Protein AF-A0A354Q8P8-F1 (afdb_monomer_lite)

Radius of gyration: 31.76 Å; chains: 1; bounding box: 61×31×100 Å

pLDDT: mean 89.94, std 8.18, range [53.19, 97.94]

Foldseek 3Di:
DVVVVVVVVVVVVVVVVVVVVVVPDDDPVRVVVVCCVVVNDPVVVVVVVVVVVVVVLVVLLVCLLVFLEWEDDPAWKIWGWHDDPVPDPAIFTQHIGTDPSRVVSVVSCVVSVRYYHYDNVVRVCCNVPHDHPDGDDPVCRVVVVVVSVVSVVVVVD

Secondary structure (DSSP, 8-s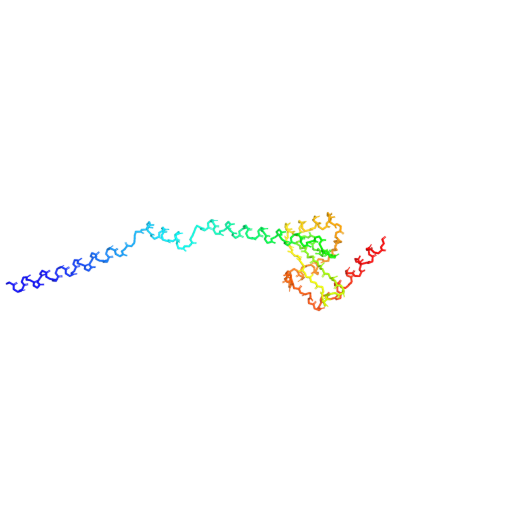tate):
-HHHHHHHHHHHHHHHHHHHHHHTPPPHHHHHHHHHHHH--HHHHHHHHHHHHHHHHHHHHHHGGG-SEEEEETTTEEEEEE--TTT-SS-EEEEEEEHHHHHHHHHHHHHTT--EEE-HHHHHHHHHH--TTPBPPGGGHHHHHHHHHHHHHHHT-

Structure (mmCIF, N/CA/C/O backbone):
data_AF-A0A354Q8P8-F1
#
_entry.id   AF-A0A354Q8P8-F1
#
loop_
_atom_site.group_PDB
_atom_site.id
_atom_site.type_symbol
_atom_site.label_atom_id
_atom_site.label_alt_id
_atom_site.label_comp_id
_atom_site.label_asym_id
_atom_site.label_entity_id
_atom_site.label_seq_id
_atom_site.pdbx_PDB_ins_code
_atom_site.Cartn_x
_atom_site.Cartn_y
_atom_site.Cartn_z
_atom_site.occupancy
_atom_site.B_iso_or_equiv
_atom_site.auth_seq_id
_atom_site.auth_comp_id
_atom_site.auth_asym_id
_atom_site.auth_atom_id
_atom_site.pdbx_PDB_model_num
ATOM 1 N N . ILE A 1 1 ? 36.550 -12.167 -77.845 1.00 78.50 1 ILE A N 1
ATOM 2 C CA . ILE A 1 1 ? 35.290 -11.452 -77.510 1.00 78.50 1 ILE A CA 1
ATOM 3 C C . ILE A 1 1 ? 34.562 -12.149 -76.358 1.00 78.50 1 ILE A C 1
ATOM 5 O O . ILE A 1 1 ? 34.484 -11.552 -75.297 1.00 78.50 1 ILE A O 1
ATOM 9 N N . VAL A 1 2 ? 34.147 -13.418 -76.487 1.00 86.31 2 VAL A N 1
ATOM 10 C CA . VAL A 1 2 ? 33.431 -14.155 -75.414 1.00 86.31 2 VAL A CA 1
ATOM 11 C C . VAL A 1 2 ? 34.209 -14.230 -74.089 1.00 86.31 2 VAL A C 1
ATOM 13 O O . VAL A 1 2 ? 33.661 -13.886 -73.051 1.00 86.31 2 VAL A O 1
ATOM 16 N N . LEU A 1 3 ? 35.503 -14.573 -74.111 1.00 85.25 3 LEU A N 1
ATOM 17 C CA . LEU A 1 3 ? 36.348 -14.597 -72.900 1.00 85.25 3 LEU A CA 1
ATOM 18 C C . LEU A 1 3 ? 36.472 -13.227 -72.206 1.00 85.25 3 LEU A C 1
ATOM 20 O O . LEU A 1 3 ? 36.509 -13.162 -70.982 1.00 85.25 3 LEU A O 1
ATOM 24 N N . ALA A 1 4 ? 36.495 -12.136 -72.977 1.00 84.81 4 ALA A N 1
ATOM 25 C CA . ALA A 1 4 ? 36.544 -10.782 -72.426 1.00 84.81 4 ALA A CA 1
ATOM 26 C C . ALA A 1 4 ? 35.208 -10.394 -71.769 1.00 84.81 4 ALA A C 1
ATOM 28 O O . ALA A 1 4 ? 35.205 -9.793 -70.702 1.00 84.81 4 ALA A O 1
ATOM 29 N N . LEU A 1 5 ? 34.078 -10.799 -72.361 1.00 85.25 5 LEU A N 1
ATOM 30 C CA . LEU A 1 5 ? 32.746 -10.587 -71.784 1.00 85.25 5 LEU A CA 1
ATOM 31 C C . LEU A 1 5 ? 32.548 -11.382 -70.486 1.00 85.25 5 LEU A C 1
ATOM 33 O O . LEU A 1 5 ? 31.991 -10.853 -69.531 1.00 85.25 5 LEU A O 1
ATOM 37 N N . VAL A 1 6 ? 33.054 -12.619 -70.422 1.00 87.75 6 VAL A N 1
ATOM 38 C CA . VAL A 1 6 ? 33.016 -13.440 -69.200 1.00 87.75 6 VAL A CA 1
ATOM 39 C C . VAL A 1 6 ? 33.853 -12.810 -68.084 1.00 87.75 6 VAL A C 1
ATOM 41 O O . VAL A 1 6 ? 33.395 -12.741 -66.947 1.00 87.75 6 VAL A O 1
ATOM 44 N N . ALA A 1 7 ? 35.046 -12.296 -68.397 1.00 88.06 7 ALA A N 1
ATOM 45 C CA . ALA A 1 7 ? 35.884 -11.611 -67.413 1.00 88.06 7 ALA A CA 1
ATOM 46 C C . ALA A 1 7 ? 35.211 -10.343 -66.854 1.00 88.06 7 ALA A C 1
ATOM 48 O O . ALA A 1 7 ? 35.239 -10.117 -65.645 1.00 88.06 7 ALA A O 1
ATOM 49 N N . ILE A 1 8 ? 34.559 -9.553 -67.715 1.00 88.81 8 ILE A N 1
ATOM 50 C CA . ILE A 1 8 ? 33.806 -8.359 -67.304 1.00 88.81 8 ILE A CA 1
ATOM 51 C C . ILE A 1 8 ? 32.615 -8.744 -66.417 1.00 88.81 8 ILE A C 1
ATOM 53 O O . ILE A 1 8 ? 32.431 -8.141 -65.366 1.00 88.81 8 ILE A O 1
ATOM 57 N N . ALA A 1 9 ? 31.853 -9.779 -66.786 1.00 88.25 9 ALA A N 1
ATOM 58 C CA . ALA A 1 9 ? 30.697 -10.231 -66.009 1.00 88.25 9 ALA A CA 1
ATOM 59 C C . ALA A 1 9 ? 31.077 -10.719 -64.599 1.00 88.25 9 ALA A C 1
ATOM 61 O O . ALA A 1 9 ? 30.364 -10.448 -63.635 1.00 88.25 9 ALA A O 1
ATOM 62 N N . ILE A 1 10 ? 32.219 -11.404 -64.458 1.00 90.69 10 ILE A N 1
ATOM 63 C CA . ILE A 1 10 ? 32.734 -11.824 -63.146 1.00 90.69 10 ILE A CA 1
ATOM 64 C C . ILE A 1 10 ? 33.089 -10.600 -62.296 1.00 90.69 10 ILE A C 1
ATOM 66 O O . ILE A 1 10 ? 32.734 -10.545 -61.119 1.00 90.69 10 ILE A O 1
ATOM 70 N N . PHE A 1 11 ? 33.765 -9.612 -62.883 1.00 92.25 11 PHE A N 1
ATOM 71 C CA . PHE A 1 11 ? 34.158 -8.401 -62.167 1.00 92.25 11 PHE A CA 1
ATOM 72 C C . PHE A 1 11 ? 32.939 -7.587 -61.709 1.00 92.25 11 PHE A C 1
ATOM 74 O O . PHE A 1 11 ? 32.894 -7.130 -60.567 1.00 92.25 11 PHE A O 1
ATOM 81 N N . ASP A 1 12 ? 31.928 -7.476 -62.571 1.00 91.12 12 ASP A N 1
ATOM 82 C CA . ASP A 1 12 ? 30.682 -6.767 -62.279 1.00 91.12 12 ASP A CA 1
ATOM 83 C C . ASP A 1 12 ? 29.899 -7.440 -61.140 1.00 91.12 12 ASP A C 1
ATOM 85 O O . ASP A 1 12 ? 29.460 -6.771 -60.205 1.00 91.12 12 ASP A O 1
ATOM 89 N N . TYR A 1 13 ? 29.826 -8.778 -61.137 1.00 90.38 13 TYR A N 1
ATOM 90 C CA . TYR A 1 13 ? 29.195 -9.540 -60.055 1.00 90.38 13 TYR A CA 1
ATOM 91 C C . TYR A 1 13 ? 29.887 -9.324 -58.701 1.00 90.38 13 TYR A C 1
ATOM 93 O O . TYR A 1 13 ? 29.220 -9.094 -57.689 1.00 90.38 13 TYR A O 1
ATOM 101 N N . PHE A 1 14 ? 31.224 -9.359 -58.665 1.00 90.88 14 PHE A N 1
ATOM 102 C CA . PHE A 1 14 ? 31.975 -9.092 -57.434 1.00 90.88 14 PHE A CA 1
ATOM 103 C C . PHE A 1 14 ? 31.765 -7.662 -56.933 1.00 90.88 14 PHE A C 1
ATOM 105 O O . PHE A 1 14 ? 31.573 -7.455 -55.732 1.00 90.88 14 PHE A O 1
ATOM 112 N N . TYR A 1 15 ? 31.757 -6.687 -57.844 1.00 91.94 15 TYR A N 1
ATOM 113 C CA . TYR A 1 15 ? 31.509 -5.292 -57.501 1.00 91.94 15 TYR A CA 1
ATOM 114 C C . TYR A 1 15 ? 30.098 -5.091 -56.935 1.00 91.94 15 TYR A C 1
ATOM 116 O O . TYR A 1 15 ? 29.949 -4.503 -55.864 1.00 91.94 15 TYR A O 1
ATOM 124 N N . GLN A 1 16 ? 29.071 -5.646 -57.588 1.00 88.06 16 GLN A N 1
ATOM 125 C CA . GLN A 1 16 ? 27.690 -5.598 -57.100 1.00 88.06 16 GLN A CA 1
ATOM 126 C C . GLN A 1 16 ? 27.540 -6.247 -55.727 1.00 88.06 16 GLN A C 1
ATOM 128 O O . GLN A 1 16 ? 26.901 -5.671 -54.848 1.00 88.06 16 GLN A O 1
ATOM 133 N N . ARG A 1 17 ? 28.144 -7.424 -55.517 1.00 87.44 17 ARG A N 1
ATOM 134 C CA . ARG A 1 17 ? 28.069 -8.141 -54.238 1.00 87.44 17 ARG A CA 1
ATOM 135 C C . ARG A 1 17 ? 28.678 -7.317 -53.104 1.00 87.44 17 ARG A C 1
ATOM 137 O O . ARG A 1 17 ? 28.052 -7.199 -52.053 1.00 87.44 17 ARG A O 1
ATOM 144 N N . TRP A 1 18 ? 29.853 -6.726 -53.328 1.00 89.50 18 TRP A N 1
ATOM 145 C CA . TRP A 1 18 ? 30.526 -5.879 -52.342 1.00 89.50 18 TRP A CA 1
ATOM 146 C C . TRP A 1 18 ? 29.748 -4.589 -52.070 1.00 89.50 18 TRP A C 1
ATOM 148 O O . TRP A 1 18 ? 29.510 -4.240 -50.917 1.00 89.50 18 TRP A O 1
ATOM 158 N N . HIS A 1 19 ? 29.294 -3.909 -53.122 1.00 86.75 19 HIS A N 1
ATOM 159 C CA . HIS A 1 19 ? 28.532 -2.670 -52.995 1.00 86.75 19 HIS A CA 1
ATOM 160 C C . HIS A 1 19 ? 27.204 -2.888 -52.258 1.00 86.75 19 HIS A C 1
ATOM 162 O O . HIS A 1 19 ? 26.819 -2.079 -51.417 1.00 86.75 19 HIS A O 1
ATOM 168 N N . HIS A 1 20 ? 26.520 -4.002 -52.525 1.00 84.00 20 HIS A N 1
ATOM 169 C CA . HIS A 1 20 ? 25.281 -4.351 -51.839 1.00 84.00 20 HIS A CA 1
ATOM 170 C C . HIS A 1 20 ? 25.507 -4.622 -50.346 1.00 84.00 20 HIS A C 1
ATOM 172 O O . HIS A 1 20 ? 24.737 -4.146 -49.518 1.00 84.00 20 HIS A O 1
ATOM 178 N N . GLU A 1 21 ? 26.591 -5.314 -49.979 1.00 82.94 21 GLU A N 1
ATOM 179 C CA . GLU A 1 21 ? 26.941 -5.512 -48.566 1.00 82.94 21 GLU A CA 1
ATOM 180 C C . GLU A 1 21 ? 27.256 -4.194 -47.857 1.00 82.94 21 GLU A C 1
ATOM 182 O O . GLU A 1 21 ? 26.830 -4.014 -46.722 1.00 82.94 21 GLU A O 1
ATOM 187 N N . GLN A 1 22 ? 27.929 -3.253 -48.527 1.00 80.06 22 GLN A N 1
ATOM 188 C CA . GLN A 1 22 ? 28.192 -1.921 -47.972 1.00 80.06 22 GLN A CA 1
ATOM 189 C C . GLN A 1 22 ? 26.906 -1.105 -47.777 1.00 80.06 22 GLN A C 1
ATOM 191 O O . GLN A 1 22 ? 26.767 -0.421 -46.770 1.00 80.06 22 GLN A O 1
ATOM 196 N N . GLN A 1 23 ? 25.943 -1.202 -48.700 1.00 76.50 23 GLN A N 1
ATOM 197 C CA . GLN A 1 23 ? 24.651 -0.511 -48.585 1.00 76.50 23 GLN A CA 1
ATOM 198 C C . GLN A 1 23 ? 23.761 -1.053 -47.461 1.00 76.50 23 GLN A C 1
ATOM 200 O O . GLN A 1 23 ? 22.900 -0.331 -46.969 1.00 76.50 23 GLN A O 1
ATOM 205 N N . LEU A 1 24 ? 23.951 -2.313 -47.065 1.00 77.25 24 LEU A N 1
ATOM 206 C CA . LEU A 1 24 ? 23.219 -2.941 -45.964 1.00 77.25 24 LEU A CA 1
ATOM 207 C C . LEU A 1 24 ? 23.840 -2.647 -44.589 1.00 77.25 24 LEU A C 1
ATOM 209 O O . LEU A 1 24 ? 23.266 -3.019 -43.565 1.00 77.25 24 LEU A O 1
ATOM 213 N N . MET A 1 25 ? 25.008 -1.998 -44.537 1.00 81.00 25 MET A N 1
ATOM 214 C CA . MET A 1 25 ? 25.620 -1.601 -43.275 1.00 81.00 25 MET A CA 1
ATOM 215 C C . MET A 1 25 ? 24.954 -0.341 -42.741 1.00 81.00 25 MET A C 1
ATOM 217 O O . MET A 1 25 ? 25.015 0.721 -43.352 1.00 81.00 25 MET A O 1
ATOM 221 N N . MET A 1 26 ? 24.382 -0.446 -41.547 1.00 79.62 26 MET A N 1
ATOM 222 C CA . MET A 1 26 ? 23.922 0.725 -40.815 1.00 79.62 26 MET A CA 1
ATOM 223 C C . MET A 1 26 ? 25.099 1.482 -40.206 1.00 79.62 26 MET A C 1
ATOM 225 O O . MET A 1 26 ? 26.051 0.903 -39.669 1.00 79.62 26 MET A O 1
ATOM 229 N N . THR A 1 27 ? 25.002 2.803 -40.214 1.00 80.00 27 THR A N 1
ATOM 230 C CA . THR A 1 27 ? 25.908 3.657 -39.453 1.00 80.00 27 THR A CA 1
ATOM 231 C C . THR A 1 27 ? 25.623 3.538 -37.953 1.00 80.00 27 THR A C 1
ATOM 233 O O . THR A 1 27 ? 24.504 3.273 -37.514 1.00 80.00 27 THR A O 1
ATOM 236 N N . LYS A 1 28 ? 26.632 3.803 -37.110 1.00 75.44 28 LYS A N 1
ATOM 237 C CA . LYS A 1 28 ? 26.443 3.845 -35.642 1.00 75.44 28 LYS A CA 1
ATOM 238 C C . LYS A 1 28 ? 25.354 4.838 -35.213 1.00 75.44 28 LYS A C 1
ATOM 240 O O . LYS A 1 28 ? 24.767 4.676 -34.146 1.00 75.44 28 LYS A O 1
ATOM 245 N N . GLN A 1 29 ? 25.125 5.871 -36.023 1.00 74.56 29 GLN A N 1
ATOM 246 C CA . GLN A 1 29 ? 24.095 6.871 -35.787 1.00 74.56 29 GLN A CA 1
ATOM 247 C C . GLN A 1 29 ? 22.699 6.323 -36.117 1.00 74.56 29 GLN A C 1
ATOM 249 O O . GLN A 1 29 ? 21.807 6.456 -35.285 1.00 74.56 29 GLN A O 1
ATOM 254 N N . GLU A 1 30 ? 22.532 5.629 -37.246 1.00 76.12 30 GLU A N 1
ATOM 255 C CA . GLU A 1 30 ? 21.265 4.982 -37.626 1.00 76.12 30 GLU A CA 1
ATOM 256 C C . GLU A 1 30 ? 20.843 3.915 -36.619 1.00 76.12 30 GLU A C 1
ATOM 258 O O . GLU A 1 30 ? 19.708 3.947 -36.165 1.00 76.12 30 GLU A O 1
ATOM 263 N N . VAL A 1 31 ? 21.764 3.063 -36.150 1.00 76.75 31 VAL A N 1
ATOM 264 C CA . VAL A 1 31 ? 21.456 2.075 -35.096 1.00 76.75 31 VAL A CA 1
ATOM 265 C C . VAL A 1 31 ? 20.960 2.767 -33.824 1.00 76.75 31 VAL A C 1
ATOM 267 O O . VAL A 1 31 ? 19.999 2.329 -33.189 1.00 76.75 31 VAL A O 1
ATOM 270 N N . LYS A 1 32 ? 21.591 3.884 -33.440 1.00 74.38 32 LYS A N 1
ATOM 271 C CA . LYS A 1 32 ? 21.209 4.641 -32.243 1.00 74.38 32 LYS A CA 1
ATOM 272 C C . LYS A 1 32 ? 19.843 5.307 -32.404 1.00 74.38 32 LYS A C 1
ATOM 274 O O . LYS A 1 32 ? 19.093 5.385 -31.431 1.00 74.38 32 LYS A O 1
ATOM 279 N N . ASP A 1 33 ? 19.523 5.791 -33.597 1.00 74.06 33 ASP A N 1
ATOM 280 C CA . ASP A 1 33 ? 18.255 6.456 -33.878 1.00 74.06 33 ASP A CA 1
ATOM 281 C C . ASP A 1 33 ? 17.110 5.452 -34.118 1.00 74.06 33 ASP A C 1
ATOM 283 O O . ASP A 1 33 ? 16.005 5.701 -33.637 1.00 74.06 33 ASP A O 1
ATOM 287 N N . GLU A 1 34 ? 17.370 4.273 -34.697 1.00 70.94 34 GLU A N 1
ATOM 288 C CA . GLU A 1 34 ? 16.436 3.134 -34.720 1.00 70.94 34 GLU A CA 1
ATOM 289 C C . GLU A 1 34 ? 16.125 2.625 -33.310 1.00 70.94 34 GLU A C 1
ATOM 291 O O . GLU A 1 34 ? 14.963 2.374 -32.991 1.00 70.94 34 GLU A O 1
ATOM 296 N N . THR A 1 35 ? 17.129 2.531 -32.429 1.00 66.56 35 THR A N 1
ATOM 297 C CA . THR A 1 35 ? 16.911 2.126 -31.027 1.00 66.56 35 THR A CA 1
ATOM 298 C C . THR A 1 35 ? 15.969 3.106 -30.320 1.00 66.56 35 THR A C 1
ATOM 300 O O . THR A 1 35 ? 15.026 2.695 -29.646 1.00 66.56 35 THR A O 1
ATOM 303 N N . LYS A 1 36 ? 16.157 4.418 -30.530 1.00 66.56 36 LYS A N 1
ATOM 304 C CA . LYS A 1 36 ? 15.259 5.450 -29.983 1.00 66.56 36 LYS A CA 1
ATOM 305 C C . LYS A 1 36 ? 13.853 5.400 -30.587 1.00 66.56 36 LYS A C 1
ATOM 307 O O . LYS A 1 36 ? 12.893 5.653 -29.865 1.00 66.56 36 LYS A O 1
ATOM 312 N N . GLN A 1 37 ? 13.725 5.117 -31.885 1.00 67.19 37 GLN A N 1
ATOM 313 C CA . GLN A 1 37 ? 12.428 5.036 -32.569 1.00 67.19 37 GLN A CA 1
ATOM 314 C C . GLN A 1 37 ? 11.643 3.774 -32.188 1.00 67.19 37 GLN A C 1
ATOM 316 O O . GLN A 1 37 ? 10.423 3.838 -32.063 1.00 67.19 37 GLN A O 1
ATOM 321 N N . THR A 1 38 ? 12.333 2.655 -31.956 1.00 66.12 38 THR A N 1
ATOM 322 C CA . THR A 1 38 ? 11.719 1.349 -31.664 1.00 66.12 38 THR A CA 1
ATOM 323 C C . THR A 1 38 ? 11.373 1.187 -30.179 1.00 66.12 38 THR A C 1
ATOM 325 O O . THR A 1 38 ? 10.314 0.658 -29.847 1.00 66.12 38 THR A O 1
ATOM 328 N N . GLU A 1 39 ? 12.232 1.658 -29.264 1.00 67.19 39 GLU A N 1
ATOM 329 C CA . GLU A 1 39 ? 12.030 1.505 -27.811 1.00 67.19 39 GLU A CA 1
ATOM 330 C C . GLU A 1 39 ? 11.417 2.744 -27.130 1.00 67.19 39 GLU A C 1
ATOM 332 O O . GLU A 1 39 ? 10.891 2.643 -26.012 1.00 67.19 39 GLU A O 1
ATOM 337 N N . GLY A 1 40 ? 11.444 3.898 -27.807 1.00 70.31 40 GLY A N 1
ATOM 338 C CA . GLY A 1 40 ? 11.111 5.204 -27.238 1.00 70.31 40 GLY A CA 1
ATOM 339 C C . GLY A 1 40 ? 12.195 5.723 -26.285 1.00 70.31 40 GLY A C 1
ATOM 340 O O . GLY A 1 40 ? 13.127 5.010 -25.919 1.00 70.31 40 GLY A O 1
ATOM 341 N N . ASP A 1 41 ? 12.087 6.982 -25.851 1.00 81.19 41 ASP A N 1
ATOM 342 C CA . ASP A 1 41 ? 13.013 7.546 -24.859 1.00 81.19 41 ASP A CA 1
ATOM 343 C C . ASP A 1 41 ? 12.849 6.822 -23.499 1.00 81.19 41 ASP A C 1
ATOM 345 O O . ASP A 1 41 ? 11.766 6.880 -22.895 1.00 81.19 41 ASP A O 1
ATOM 349 N N . PRO A 1 42 ? 13.900 6.161 -22.967 1.00 82.06 42 PRO A N 1
ATOM 350 C CA . PRO A 1 42 ? 13.851 5.516 -21.658 1.00 82.06 42 PRO A CA 1
ATOM 351 C C . PRO A 1 42 ? 13.435 6.469 -20.532 1.00 82.06 42 PRO A C 1
ATOM 353 O O . PRO A 1 42 ? 12.754 6.046 -19.594 1.00 82.06 42 PRO A O 1
ATOM 356 N N . GLN A 1 43 ? 13.794 7.755 -20.630 1.00 85.38 43 GLN A N 1
ATOM 357 C CA . GLN A 1 43 ? 13.402 8.777 -19.660 1.00 85.38 43 GLN A CA 1
ATOM 358 C C . GLN A 1 43 ? 11.895 9.034 -19.713 1.00 85.38 43 GLN A C 1
ATOM 360 O O . GLN A 1 43 ? 11.241 9.091 -18.670 1.00 85.38 43 GLN A O 1
ATOM 365 N N . LEU A 1 44 ? 11.318 9.100 -20.916 1.00 85.50 44 LEU A N 1
ATOM 366 C CA . LEU A 1 44 ? 9.877 9.245 -21.107 1.00 85.50 44 LEU A CA 1
ATOM 367 C C . LEU A 1 44 ? 9.122 8.024 -20.566 1.00 85.50 44 LEU A C 1
ATOM 369 O O . LEU A 1 44 ? 8.142 8.171 -19.837 1.00 85.50 44 LEU A O 1
ATOM 373 N N . LYS A 1 45 ? 9.611 6.809 -20.835 1.00 87.06 45 LYS A N 1
ATOM 374 C CA . LYS A 1 45 ? 9.018 5.565 -20.313 1.00 87.06 45 LYS A CA 1
ATOM 375 C C . LYS A 1 45 ? 9.083 5.491 -18.786 1.00 87.06 45 LYS A C 1
ATOM 377 O O . LYS A 1 45 ? 8.104 5.102 -18.144 1.00 87.06 45 LYS A O 1
ATOM 382 N N . ALA A 1 46 ? 10.211 5.883 -18.193 1.00 89.69 46 ALA A N 1
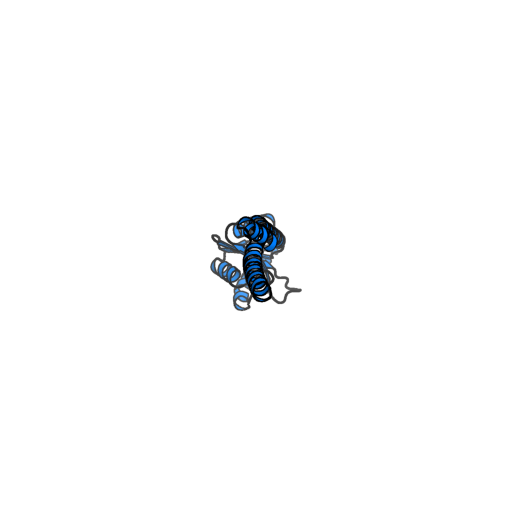ATOM 383 C CA . ALA A 1 46 ? 10.360 5.982 -16.744 1.00 89.69 46 ALA A CA 1
ATOM 384 C C . ALA A 1 46 ? 9.391 7.017 -16.155 1.00 89.69 46 ALA A C 1
ATOM 386 O O . ALA A 1 46 ? 8.711 6.726 -15.169 1.00 89.69 46 ALA A O 1
ATOM 387 N N . ARG A 1 47 ? 9.253 8.180 -16.805 1.00 90.69 47 ARG A N 1
ATOM 388 C CA . ARG A 1 47 ? 8.328 9.239 -16.392 1.00 90.69 47 ARG A CA 1
ATOM 389 C C . ARG A 1 47 ? 6.870 8.791 -16.449 1.00 90.69 47 ARG A C 1
ATOM 391 O O . ARG A 1 47 ? 6.132 9.030 -15.499 1.00 90.69 47 ARG A O 1
ATOM 398 N N . ILE A 1 48 ? 6.460 8.102 -17.512 1.00 91.56 48 ILE A N 1
ATOM 399 C CA . ILE A 1 48 ? 5.102 7.551 -17.638 1.00 91.56 48 ILE A CA 1
ATOM 400 C C . ILE A 1 48 ? 4.821 6.564 -16.502 1.00 91.56 48 ILE A C 1
ATOM 402 O O . ILE A 1 48 ? 3.798 6.680 -15.831 1.00 91.56 48 ILE A O 1
ATOM 406 N N . ARG A 1 49 ? 5.745 5.634 -16.230 1.00 91.38 49 ARG A N 1
ATOM 407 C CA . ARG A 1 49 ? 5.606 4.676 -15.119 1.00 91.38 49 ARG A CA 1
ATOM 408 C C . ARG A 1 49 ? 5.521 5.372 -13.764 1.00 91.38 49 ARG A C 1
ATOM 410 O O . ARG A 1 49 ? 4.749 4.944 -12.910 1.00 91.38 49 ARG A O 1
ATOM 417 N N . GLN A 1 50 ? 6.302 6.430 -13.559 1.00 92.38 50 GLN A N 1
ATOM 418 C CA . GLN A 1 50 ? 6.240 7.229 -12.341 1.00 92.38 50 GLN A CA 1
ATOM 419 C C . GLN A 1 50 ? 4.854 7.867 -12.176 1.00 92.38 50 GLN A C 1
ATOM 421 O O . GLN A 1 50 ? 4.230 7.680 -11.137 1.00 92.38 50 GLN A O 1
ATOM 426 N N . ILE A 1 51 ? 4.338 8.531 -13.215 1.00 93.69 51 ILE A N 1
ATOM 427 C CA . ILE A 1 51 ? 3.007 9.157 -13.193 1.00 93.69 51 ILE A CA 1
ATOM 428 C C . ILE A 1 51 ? 1.915 8.109 -12.941 1.00 93.69 51 ILE A C 1
ATOM 430 O O . ILE A 1 51 ? 1.019 8.329 -12.131 1.00 93.69 51 ILE A O 1
ATOM 434 N N . GLN A 1 52 ? 1.995 6.942 -13.586 1.00 92.19 52 GLN A N 1
ATOM 435 C CA . GLN A 1 52 ? 1.049 5.845 -13.360 1.00 92.19 52 GLN A CA 1
ATOM 436 C C . GLN A 1 52 ? 1.049 5.378 -11.898 1.00 92.19 52 GLN A C 1
ATOM 438 O O . GLN A 1 52 ? -0.020 5.215 -11.309 1.00 92.19 52 GLN A O 1
ATOM 443 N N . ARG A 1 53 ? 2.232 5.214 -11.290 1.00 89.94 53 ARG A N 1
ATOM 444 C CA . ARG A 1 53 ? 2.365 4.868 -9.865 1.00 89.94 53 ARG A CA 1
ATOM 445 C C . ARG A 1 53 ? 1.803 5.963 -8.961 1.00 89.94 53 ARG A C 1
ATOM 447 O O . ARG A 1 53 ? 1.080 5.654 -8.021 1.00 89.94 53 ARG A O 1
ATOM 454 N N . GLU A 1 54 ? 2.095 7.227 -9.252 1.00 91.25 54 GLU A N 1
ATOM 455 C CA . GLU A 1 54 ? 1.570 8.371 -8.497 1.00 91.25 54 GLU A CA 1
ATOM 456 C C .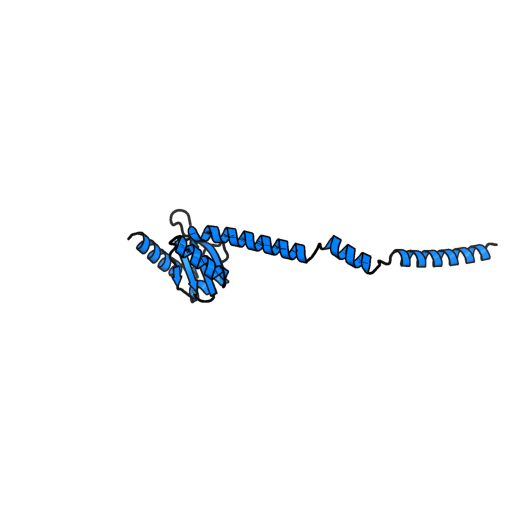 GLU A 1 54 ? 0.039 8.426 -8.547 1.00 91.25 54 GLU A C 1
ATOM 458 O O . GLU A 1 54 ? -0.597 8.582 -7.506 1.00 91.25 54 GLU A O 1
ATOM 463 N N . MET A 1 55 ? -0.563 8.215 -9.722 1.00 92.88 55 MET A N 1
ATOM 464 C CA . MET A 1 55 ? -2.019 8.147 -9.867 1.00 92.88 55 MET A CA 1
ATOM 465 C C . MET A 1 55 ? -2.626 6.956 -9.122 1.00 92.88 55 MET A C 1
ATOM 467 O O . MET A 1 55 ? -3.652 7.112 -8.463 1.00 92.88 55 MET A O 1
ATOM 471 N N . SER A 1 56 ? -1.999 5.779 -9.197 1.00 89.94 56 SER A N 1
ATOM 472 C CA . SER A 1 56 ? -2.444 4.594 -8.454 1.00 89.94 56 SER A CA 1
ATOM 473 C C . SER A 1 56 ? -2.424 4.846 -6.947 1.00 89.94 56 SER A C 1
ATOM 475 O O . SER A 1 56 ? -3.410 4.594 -6.259 1.00 89.94 56 SER A O 1
ATOM 477 N N . ASN A 1 57 ? -1.331 5.421 -6.441 1.00 91.00 57 ASN A N 1
ATOM 478 C CA . ASN A 1 57 ? -1.201 5.775 -5.032 1.00 91.00 57 ASN A CA 1
ATOM 479 C C . ASN A 1 57 ? -2.227 6.836 -4.624 1.00 91.00 57 ASN A C 1
ATOM 481 O O . ASN A 1 57 ? -2.793 6.747 -3.541 1.00 91.00 57 ASN A O 1
ATOM 485 N N . ALA A 1 58 ? -2.491 7.830 -5.476 1.00 91.12 58 ALA A N 1
ATOM 486 C CA . ALA A 1 58 ? -3.499 8.850 -5.203 1.00 91.12 58 ALA A CA 1
ATOM 487 C C . ALA A 1 58 ? -4.903 8.244 -5.065 1.00 91.12 58 ALA A C 1
ATOM 489 O O . ALA A 1 58 ? -5.606 8.585 -4.119 1.00 91.12 58 ALA A O 1
ATOM 490 N N . ARG A 1 59 ? -5.283 7.313 -5.952 1.00 92.00 59 ARG A N 1
ATOM 491 C CA . ARG A 1 59 ? -6.559 6.581 -5.865 1.00 92.00 59 ARG A CA 1
ATOM 492 C C . ARG A 1 59 ? -6.639 5.746 -4.591 1.00 92.00 59 ARG A C 1
ATOM 494 O O . ARG A 1 59 ? -7.595 5.875 -3.845 1.00 92.00 59 ARG A O 1
ATOM 501 N N . MET A 1 60 ? -5.596 4.977 -4.284 1.00 93.81 60 MET A N 1
ATOM 502 C CA . MET A 1 60 ? -5.533 4.190 -3.048 1.00 93.81 60 MET A CA 1
ATOM 503 C C . MET A 1 60 ? -5.684 5.072 -1.794 1.00 93.81 60 MET A C 1
ATOM 505 O O . MET A 1 60 ? -6.391 4.724 -0.855 1.00 93.81 60 MET A O 1
ATOM 509 N N . MET A 1 61 ? -5.050 6.247 -1.773 1.00 93.75 61 MET A N 1
ATOM 510 C CA . MET A 1 61 ? -5.156 7.185 -0.651 1.00 93.75 61 MET A CA 1
ATOM 511 C C . MET A 1 61 ? -6.568 7.764 -0.472 1.00 93.75 61 MET A C 1
ATOM 513 O O . MET A 1 61 ? -6.906 8.144 0.646 1.00 93.75 61 MET A O 1
ATOM 517 N N . GLN A 1 62 ? -7.384 7.828 -1.531 1.00 94.50 62 GLN A N 1
ATOM 518 C CA . GLN A 1 62 ? -8.793 8.242 -1.450 1.00 94.50 62 GLN A CA 1
ATOM 519 C C . GLN A 1 62 ? -9.687 7.181 -0.801 1.00 94.50 62 GLN A C 1
ATOM 521 O O . GLN A 1 62 ? -10.771 7.517 -0.327 1.00 94.50 62 GLN A O 1
ATOM 526 N N . GLU A 1 63 ? -9.233 5.929 -0.738 1.00 95.19 63 GLU A N 1
ATOM 527 C CA . GLU A 1 63 ? -9.958 4.847 -0.070 1.00 95.19 63 GLU A CA 1
ATOM 528 C C . GLU A 1 63 ? -9.692 4.826 1.441 1.00 95.19 63 GLU A C 1
ATOM 530 O O . GLU A 1 63 ? -10.570 4.451 2.209 1.00 95.19 63 GLU A O 1
ATOM 535 N N . VAL A 1 64 ? -8.535 5.319 1.901 1.00 96.38 64 VAL A N 1
ATOM 536 C CA . VAL A 1 64 ? -8.165 5.340 3.333 1.00 96.38 64 VAL A CA 1
ATOM 537 C C . VAL A 1 64 ? -9.244 5.960 4.242 1.00 96.38 64 VAL A C 1
ATOM 539 O O . VAL A 1 64 ? -9.519 5.361 5.279 1.00 96.38 64 VAL A O 1
ATOM 542 N N . PRO A 1 65 ? -9.892 7.096 3.904 1.00 96.50 65 PRO A N 1
ATOM 543 C CA . PRO A 1 65 ? -10.975 7.666 4.713 1.00 96.50 65 PRO A CA 1
ATOM 544 C C . PRO A 1 65 ? -12.201 6.765 4.892 1.00 96.50 65 PRO A C 1
ATOM 546 O O . PRO A 1 65 ? -12.958 6.961 5.836 1.00 96.50 65 PRO A O 1
ATOM 549 N N . LYS A 1 66 ? -12.422 5.808 3.985 1.00 95.12 66 LYS A N 1
ATOM 550 C CA . LYS A 1 66 ? -13.556 4.879 4.048 1.00 95.12 66 LYS A CA 1
ATOM 551 C C . LYS A 1 66 ? -13.275 3.679 4.952 1.00 95.12 66 LYS A C 1
ATOM 553 O O . LYS A 1 66 ? -14.206 2.951 5.267 1.00 95.12 66 LYS A O 1
ATOM 558 N N . ALA A 1 67 ? -12.019 3.456 5.343 1.00 96.38 67 ALA A N 1
ATOM 559 C CA . ALA A 1 67 ? -11.636 2.319 6.168 1.00 96.38 67 ALA A CA 1
ATOM 560 C C . ALA A 1 67 ? -12.315 2.362 7.542 1.00 96.38 67 ALA A C 1
ATOM 562 O O . ALA A 1 67 ? -12.400 3.414 8.176 1.00 96.38 67 ALA A O 1
ATOM 563 N N . ASP A 1 68 ? -12.694 1.193 8.055 1.00 94.94 68 ASP A N 1
ATOM 564 C CA . ASP A 1 68 ? -13.131 1.063 9.445 1.00 94.94 68 ASP A CA 1
ATOM 565 C C . ASP A 1 68 ? -11.942 1.159 10.409 1.00 94.94 68 ASP A C 1
ATOM 567 O O . ASP A 1 68 ? -12.076 1.649 11.531 1.00 94.94 68 ASP A O 1
ATOM 571 N N . ALA A 1 69 ? -10.767 0.685 9.989 1.00 96.19 69 ALA A N 1
ATOM 572 C CA . ALA A 1 69 ? -9.558 0.701 10.802 1.00 96.19 69 ALA A CA 1
ATOM 573 C C . ALA A 1 69 ? -8.287 0.745 9.949 1.00 96.19 69 ALA A C 1
ATOM 575 O O . ALA A 1 69 ? -8.223 0.155 8.869 1.00 96.19 69 ALA A O 1
ATOM 576 N N . VAL A 1 70 ? -7.230 1.359 10.489 1.00 97.50 70 VAL A N 1
ATOM 577 C CA . VAL A 1 70 ? -5.868 1.254 9.950 1.00 97.50 70 VAL A CA 1
ATOM 578 C C . VAL A 1 70 ? -4.971 0.538 10.950 1.00 97.50 70 VAL A C 1
ATOM 580 O O . VAL A 1 70 ? -4.747 1.013 12.064 1.00 97.50 70 VAL A O 1
ATOM 583 N N . ILE A 1 71 ? -4.421 -0.598 10.538 1.00 97.44 71 ILE A N 1
ATOM 584 C CA . ILE A 1 71 ? -3.468 -1.389 11.310 1.00 97.44 71 ILE A CA 1
ATOM 585 C C . ILE A 1 71 ? -2.057 -0.949 10.948 1.00 97.44 71 ILE A C 1
ATOM 587 O O . ILE A 1 71 ? -1.688 -0.914 9.772 1.00 97.44 71 ILE A O 1
ATOM 591 N N . VAL A 1 72 ? -1.257 -0.612 11.957 1.00 97.62 72 VAL A N 1
ATOM 592 C CA . VAL A 1 72 ? 0.074 -0.045 11.741 1.00 97.62 72 VAL A CA 1
ATOM 593 C C . VAL A 1 72 ? 1.175 -0.859 12.399 1.00 97.62 72 VAL A C 1
ATOM 595 O O . VAL A 1 72 ? 1.059 -1.334 13.531 1.00 97.62 72 VAL A O 1
ATOM 598 N N . ASN A 1 73 ? 2.282 -0.949 11.673 1.00 96.31 73 ASN A N 1
ATOM 599 C CA . ASN A 1 73 ? 3.610 -1.131 12.215 1.00 96.31 73 ASN A CA 1
ATOM 600 C C . ASN A 1 73 ? 4.267 0.264 12.235 1.00 96.31 73 ASN A C 1
ATOM 602 O O . ASN A 1 73 ? 4.481 0.833 11.158 1.00 96.31 73 ASN A O 1
ATOM 606 N N . PRO A 1 74 ? 4.565 0.848 13.411 1.00 87.75 74 PRO A N 1
ATOM 607 C CA . PRO A 1 74 ? 4.997 2.243 13.525 1.00 87.75 74 PRO A CA 1
ATOM 608 C C . PRO A 1 74 ? 6.171 2.614 12.620 1.00 87.75 74 PRO A C 1
ATOM 610 O O . PRO A 1 74 ? 6.217 3.736 12.109 1.00 87.75 74 PRO A O 1
ATOM 613 N N . THR A 1 75 ? 7.085 1.670 12.391 1.00 87.31 75 THR A N 1
ATOM 614 C CA . THR A 1 75 ? 8.319 1.915 11.650 1.00 87.31 75 THR A CA 1
ATOM 615 C C . THR A 1 75 ? 8.149 1.787 10.142 1.00 87.31 75 THR A C 1
ATOM 617 O O . THR A 1 75 ? 8.740 2.589 9.427 1.00 87.31 75 THR A O 1
ATOM 620 N N . HIS A 1 76 ? 7.321 0.855 9.651 1.00 93.12 76 HIS A N 1
ATOM 621 C CA . HIS A 1 76 ? 7.343 0.509 8.222 1.00 93.12 76 HIS A CA 1
ATOM 622 C C . HIS A 1 76 ? 5.996 0.384 7.519 1.00 93.12 76 HIS A C 1
ATOM 624 O O . HIS A 1 76 ? 5.942 0.714 6.343 1.00 93.12 76 HIS A O 1
ATOM 630 N N . PHE A 1 77 ? 4.916 -0.069 8.160 1.00 97.50 77 PHE A N 1
ATOM 631 C CA . PHE A 1 77 ? 3.724 -0.516 7.418 1.00 97.50 77 PHE A CA 1
ATOM 632 C C . PHE A 1 77 ? 2.430 0.099 7.937 1.00 97.50 77 PHE A C 1
ATOM 634 O O . PHE A 1 77 ? 2.245 0.259 9.143 1.00 97.50 77 PHE A O 1
ATOM 641 N N . SER A 1 78 ? 1.514 0.383 7.016 1.00 97.88 78 SER A N 1
ATOM 642 C CA . SER A 1 78 ? 0.124 0.733 7.314 1.00 97.88 78 SER A CA 1
ATOM 643 C C . SER A 1 78 ? -0.790 -0.044 6.372 1.00 97.88 78 SER A C 1
ATOM 645 O O . SER A 1 78 ? -0.572 -0.031 5.161 1.00 97.88 78 SER A O 1
ATOM 647 N N . VAL A 1 79 ? -1.812 -0.697 6.920 1.00 97.94 79 VAL A N 1
ATOM 648 C CA . VAL A 1 79 ? -2.816 -1.467 6.173 1.00 97.94 79 VAL A CA 1
ATOM 649 C C . VAL A 1 79 ? -4.200 -1.005 6.613 1.00 97.94 79 VAL A C 1
ATOM 651 O O . VAL A 1 79 ? -4.507 -1.024 7.802 1.00 97.94 79 VAL A O 1
ATOM 654 N N . ALA A 1 80 ? -5.018 -0.555 5.671 1.00 97.75 80 ALA A N 1
ATOM 655 C CA . ALA A 1 80 ? -6.379 -0.096 5.896 1.00 97.75 80 ALA A CA 1
ATOM 656 C C . ALA A 1 80 ? -7.369 -1.203 5.528 1.00 97.75 80 ALA A C 1
ATOM 658 O O . ALA A 1 80 ? -7.231 -1.835 4.479 1.00 97.75 80 ALA A O 1
ATOM 659 N N . ILE A 1 81 ? -8.352 -1.421 6.398 1.00 96.44 81 ILE A N 1
ATOM 660 C CA . ILE A 1 81 ? -9.321 -2.510 6.283 1.00 96.44 81 ILE A CA 1
ATOM 661 C C . ILE A 1 81 ? -10.728 -1.933 6.277 1.00 96.44 81 ILE A C 1
ATOM 663 O O . ILE A 1 81 ? -11.033 -1.012 7.041 1.00 96.44 81 ILE A O 1
ATOM 667 N N . LEU A 1 82 ? -11.575 -2.515 5.437 1.00 95.50 82 LEU A N 1
ATOM 668 C CA . LEU A 1 82 ? -12.998 -2.230 5.354 1.00 95.50 82 LEU A CA 1
ATOM 669 C C . LEU A 1 82 ? -13.789 -3.500 5.640 1.00 95.50 82 LEU A C 1
ATOM 671 O O . LEU A 1 82 ? -13.420 -4.581 5.179 1.00 95.50 82 LEU A O 1
ATOM 675 N N . TYR A 1 83 ? -14.873 -3.376 6.400 1.00 94.44 83 TYR A N 1
ATOM 676 C CA . TYR A 1 83 ? -15.821 -4.464 6.554 1.00 94.44 83 TYR A CA 1
ATOM 677 C C . TYR A 1 83 ? -17.246 -3.958 6.744 1.00 94.44 83 TYR A C 1
ATOM 679 O O . TYR A 1 83 ? -17.614 -3.426 7.796 1.00 94.44 83 TYR A O 1
ATOM 687 N N . ASP A 1 84 ? -18.077 -4.229 5.744 1.00 91.56 84 ASP A N 1
ATOM 688 C CA . ASP A 1 84 ? -19.518 -4.064 5.838 1.00 91.56 84 ASP A CA 1
ATOM 689 C C . ASP A 1 84 ? -20.182 -5.402 6.186 1.00 91.56 84 ASP A C 1
ATOM 691 O O . ASP A 1 84 ? -20.195 -6.335 5.387 1.00 91.56 84 ASP A O 1
ATOM 695 N N . ARG A 1 85 ? -20.765 -5.486 7.385 1.00 86.44 85 ARG A N 1
ATOM 696 C CA . ARG A 1 85 ? -21.422 -6.700 7.897 1.00 86.44 85 ARG A CA 1
ATOM 697 C C . ARG A 1 85 ? -22.648 -7.122 7.091 1.00 86.44 85 ARG A C 1
ATOM 699 O O . ARG A 1 85 ? -23.033 -8.284 7.191 1.00 86.44 85 ARG A O 1
ATOM 706 N N . ASP A 1 86 ? -23.276 -6.194 6.375 1.00 88.69 86 ASP A N 1
ATOM 707 C CA . ASP A 1 86 ? -24.538 -6.442 5.680 1.00 88.69 86 ASP A CA 1
ATOM 708 C C . ASP A 1 86 ? -24.309 -6.936 4.243 1.00 88.69 86 ASP A C 1
ATOM 710 O O . ASP A 1 86 ? -25.170 -7.607 3.673 1.00 88.69 86 ASP A O 1
ATOM 714 N N . VAL A 1 87 ? -23.144 -6.624 3.662 1.00 91.31 87 VAL A N 1
ATOM 715 C CA . VAL A 1 87 ? -22.850 -6.859 2.237 1.00 91.31 87 VAL A CA 1
ATOM 716 C C . VAL A 1 87 ? -21.632 -7.758 2.023 1.00 91.31 87 VAL A C 1
ATOM 718 O O . VAL A 1 87 ? -21.592 -8.512 1.051 1.00 91.31 87 VAL A O 1
ATOM 721 N N . MET A 1 88 ? -20.633 -7.701 2.906 1.00 90.44 88 MET A N 1
ATOM 722 C CA . MET A 1 88 ? -19.358 -8.393 2.719 1.00 90.44 88 MET A CA 1
ATOM 723 C C . MET A 1 88 ? -19.327 -9.733 3.453 1.00 90.44 88 MET A C 1
ATOM 725 O O . MET A 1 88 ? -19.752 -9.855 4.600 1.00 90.44 88 MET A O 1
ATOM 729 N N . THR A 1 89 ? -18.766 -10.747 2.791 1.00 88.62 89 THR A N 1
ATOM 730 C CA . THR A 1 89 ? -18.566 -12.080 3.390 1.00 88.62 89 THR A CA 1
ATOM 731 C C . THR A 1 89 ? -17.325 -12.113 4.283 1.00 88.62 89 THR A C 1
ATOM 733 O O . THR A 1 89 ? -17.298 -12.818 5.291 1.00 88.62 89 THR A O 1
ATOM 736 N N . ALA A 1 90 ? -16.310 -11.320 3.940 1.00 92.06 90 ALA A N 1
ATOM 737 C CA . ALA A 1 90 ? -15.076 -11.170 4.691 1.00 92.06 90 ALA A CA 1
ATOM 738 C C . ALA A 1 90 ? -14.617 -9.699 4.671 1.00 92.06 90 ALA A C 1
ATOM 740 O O . ALA A 1 90 ? -15.017 -8.945 3.788 1.00 92.06 90 ALA A O 1
ATOM 741 N N . PRO A 1 91 ? -13.803 -9.262 5.646 1.00 94.19 91 PRO A N 1
ATOM 742 C CA . PRO A 1 91 ? -13.128 -7.969 5.581 1.00 94.19 91 PRO A CA 1
ATOM 743 C C . PRO A 1 91 ? -12.129 -7.913 4.422 1.00 94.19 91 PRO A C 1
ATOM 745 O O . PRO A 1 91 ? -11.441 -8.901 4.168 1.00 94.19 91 PRO A O 1
ATOM 748 N N . GLU A 1 92 ? -11.979 -6.744 3.808 1.00 95.69 92 GLU A N 1
ATOM 749 C CA . GLU A 1 92 ? -11.121 -6.511 2.638 1.00 95.69 92 GLU A CA 1
ATOM 750 C C . GLU A 1 92 ? -9.996 -5.513 2.963 1.00 95.69 92 GLU A C 1
ATOM 752 O O . GLU A 1 92 ? -10.167 -4.591 3.774 1.00 95.69 92 GLU A O 1
ATOM 757 N N . VAL A 1 93 ? -8.836 -5.666 2.316 1.00 97.38 93 VAL A N 1
ATOM 758 C CA . VAL A 1 93 ? -7.759 -4.665 2.350 1.00 97.38 93 VAL A CA 1
ATOM 759 C C . VAL A 1 93 ? -7.967 -3.626 1.248 1.00 97.38 93 VAL A C 1
ATOM 761 O O . VAL A 1 93 ? -7.680 -3.874 0.083 1.00 97.38 93 VAL A O 1
ATOM 764 N N . ILE A 1 94 ? -8.370 -2.411 1.622 1.00 96.69 94 ILE A N 1
ATOM 765 C CA . ILE A 1 94 ? -8.649 -1.336 0.649 1.00 96.69 94 ILE A CA 1
ATOM 766 C C . ILE A 1 94 ? -7.433 -0.454 0.338 1.00 96.69 94 ILE A C 1
ATOM 768 O O . ILE A 1 94 ? -7.385 0.233 -0.681 1.00 96.69 94 ILE A O 1
ATOM 772 N N . ALA A 1 95 ? -6.436 -0.436 1.225 1.00 97.12 95 ALA A N 1
ATOM 773 C CA . ALA A 1 95 ? -5.198 0.302 1.011 1.00 97.12 95 ALA A CA 1
ATOM 774 C C . ALA A 1 95 ? -4.060 -0.287 1.847 1.00 97.12 95 ALA A C 1
ATOM 776 O O . ALA A 1 95 ? -4.245 -0.618 3.017 1.00 97.12 95 ALA A O 1
ATOM 777 N N . LYS A 1 96 ? -2.848 -0.353 1.289 1.00 96.62 96 LYS A N 1
ATOM 778 C CA . LYS A 1 96 ? -1.639 -0.723 2.036 1.00 96.62 96 LYS A CA 1
ATOM 779 C C . LYS A 1 96 ? -0.443 0.094 1.568 1.00 96.62 96 LYS A C 1
ATOM 781 O O . LYS A 1 96 ? -0.330 0.434 0.396 1.00 96.62 96 LYS A O 1
ATOM 786 N N . GLY A 1 97 ? 0.471 0.406 2.477 1.00 95.44 97 GLY A N 1
ATOM 787 C CA . GLY A 1 97 ? 1.643 1.208 2.155 1.00 95.44 97 GLY A CA 1
ATOM 788 C C . GLY A 1 97 ? 2.822 0.917 3.066 1.00 95.44 97 GLY A C 1
ATOM 789 O O . GLY A 1 97 ? 2.644 0.490 4.209 1.00 95.44 97 GLY A O 1
ATOM 790 N N . ALA A 1 98 ? 4.018 1.185 2.541 1.00 95.88 98 ALA A N 1
ATOM 791 C CA . ALA A 1 98 ? 5.276 1.118 3.271 1.00 95.88 98 ALA A CA 1
ATOM 792 C C . ALA A 1 98 ? 5.917 2.507 3.439 1.00 95.88 98 ALA A C 1
ATOM 794 O O . ALA A 1 98 ? 5.670 3.422 2.646 1.00 95.88 98 ALA A O 1
ATOM 795 N N . ASP A 1 99 ? 6.722 2.659 4.488 1.00 94.62 99 ASP A N 1
ATOM 796 C CA . ASP A 1 99 ? 7.577 3.807 4.799 1.00 94.62 99 ASP A CA 1
ATOM 797 C C . ASP A 1 99 ? 6.860 5.163 4.641 1.00 94.62 99 ASP A C 1
ATOM 799 O O . ASP A 1 99 ? 5.945 5.498 5.399 1.00 94.62 99 ASP A O 1
ATOM 803 N N . HIS A 1 100 ? 7.235 5.957 3.633 1.00 93.38 100 HIS A N 1
ATOM 804 C CA . HIS A 1 100 ? 6.634 7.266 3.372 1.00 93.38 100 HIS A CA 1
ATOM 805 C C . HIS A 1 100 ? 5.133 7.190 3.078 1.00 93.38 100 HIS A C 1
ATOM 807 O O . HIS A 1 100 ? 4.369 8.047 3.532 1.00 93.38 100 HIS A O 1
ATOM 813 N N . LEU A 1 101 ? 4.699 6.168 2.337 1.00 93.75 101 LEU A N 1
ATOM 814 C CA . LEU A 1 101 ? 3.285 5.969 2.032 1.00 93.75 101 LEU A CA 1
ATOM 815 C C . LEU A 1 101 ? 2.527 5.551 3.294 1.00 93.75 101 LEU A C 1
ATOM 817 O O . LEU A 1 101 ? 1.462 6.098 3.568 1.00 93.75 101 LEU A O 1
ATOM 821 N N . ALA A 1 102 ? 3.119 4.677 4.114 1.00 96.44 102 ALA A N 1
ATOM 822 C CA . ALA A 1 102 ? 2.559 4.281 5.404 1.00 96.44 102 ALA A CA 1
ATOM 823 C C . ALA A 1 102 ? 2.361 5.483 6.340 1.00 96.44 102 ALA A C 1
ATOM 825 O O . ALA A 1 102 ? 1.313 5.606 6.980 1.00 96.44 102 ALA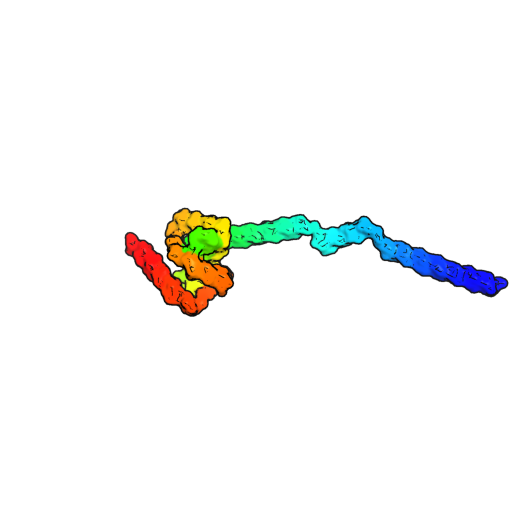 A O 1
ATOM 826 N N . LEU A 1 103 ? 3.342 6.391 6.399 1.00 95.69 103 LEU A N 1
ATOM 827 C CA . LEU A 1 103 ? 3.253 7.624 7.179 1.00 95.69 103 LEU A CA 1
ATOM 828 C C . LEU A 1 103 ? 2.122 8.523 6.673 1.00 95.69 103 LEU A C 1
ATOM 830 O O . LEU A 1 103 ? 1.320 9.000 7.476 1.00 95.69 103 LEU A O 1
ATOM 834 N N . ARG A 1 104 ? 2.023 8.708 5.352 1.00 95.06 104 ARG A N 1
ATOM 835 C CA . ARG A 1 104 ? 0.962 9.507 4.732 1.00 95.06 104 ARG A CA 1
ATOM 836 C C . ARG A 1 104 ? -0.426 8.923 5.002 1.00 95.06 104 ARG A C 1
ATOM 838 O O . ARG A 1 104 ? -1.334 9.679 5.331 1.00 95.06 104 ARG A O 1
ATOM 845 N N . MET A 1 105 ? -0.582 7.599 4.927 1.00 96.88 105 MET A N 1
ATOM 846 C CA . MET A 1 105 ? -1.830 6.910 5.282 1.00 96.88 105 MET A CA 1
ATOM 847 C C . MET A 1 105 ? -2.245 7.201 6.723 1.00 96.88 105 MET A C 1
ATOM 849 O O . MET A 1 105 ? -3.409 7.495 6.967 1.00 96.88 105 MET A O 1
ATOM 853 N N . ARG A 1 106 ? -1.302 7.190 7.676 1.00 96.00 106 ARG A N 1
ATOM 854 C CA . ARG A 1 106 ? -1.598 7.537 9.077 1.00 96.00 106 ARG A CA 1
ATOM 855 C C . ARG A 1 106 ? -2.055 8.982 9.228 1.00 96.00 106 ARG A C 1
ATOM 857 O O . ARG A 1 106 ? -2.940 9.244 10.031 1.00 96.00 106 ARG A O 1
ATOM 864 N N . THR A 1 107 ? -1.456 9.914 8.492 1.00 96.12 107 THR A N 1
ATOM 865 C CA . THR A 1 107 ? -1.891 11.317 8.503 1.00 96.12 107 THR A CA 1
ATOM 866 C C . THR A 1 107 ? -3.326 11.443 8.000 1.00 96.12 107 THR A C 1
ATOM 868 O O . THR A 1 107 ? -4.167 11.957 8.730 1.00 96.12 107 THR A O 1
ATOM 871 N N . VAL A 1 108 ? -3.633 10.868 6.833 1.00 96.69 108 VAL A N 1
ATOM 872 C CA . VAL A 1 108 ? -4.989 10.901 6.256 1.00 96.69 108 VAL A CA 1
ATOM 873 C C . VAL A 1 108 ? -6.009 10.210 7.161 1.00 96.69 108 VAL A C 1
ATOM 875 O O . VAL A 1 108 ? -7.104 10.730 7.360 1.00 96.69 108 VAL A O 1
ATOM 878 N N . ALA A 1 109 ? -5.651 9.076 7.764 1.00 96.69 109 ALA A N 1
ATOM 879 C CA . ALA A 1 109 ? -6.512 8.383 8.716 1.00 96.69 109 ALA A CA 1
ATOM 880 C C . ALA A 1 109 ? -6.837 9.260 9.936 1.00 96.69 109 ALA A C 1
ATOM 882 O O . ALA A 1 109 ? -8.001 9.366 10.313 1.00 96.69 109 ALA A O 1
ATOM 883 N N . ARG A 1 110 ? -5.843 9.957 10.510 1.00 96.00 110 ARG A N 1
ATOM 884 C CA . ARG A 1 110 ? -6.071 10.900 11.622 1.00 96.00 110 ARG A CA 1
ATOM 885 C C . ARG A 1 110 ? -6.967 12.066 11.218 1.00 96.00 110 ARG A C 1
ATOM 887 O O . ARG A 1 110 ? -7.870 12.406 11.969 1.00 96.00 110 ARG A O 1
ATOM 894 N N . GLU A 1 111 ? -6.737 12.652 10.046 1.00 96.56 111 GLU A N 1
ATOM 895 C CA . GLU A 1 111 ? -7.541 13.768 9.525 1.00 96.56 111 GLU A CA 1
ATOM 896 C C . GLU A 1 111 ? -9.012 13.382 9.312 1.00 96.56 111 GLU A C 1
ATOM 898 O O . GLU A 1 111 ? -9.898 14.214 9.484 1.00 96.56 111 GLU A O 1
ATOM 903 N N . ASN A 1 112 ? -9.278 12.114 8.986 1.00 96.31 112 ASN A N 1
ATOM 904 C CA . ASN A 1 112 ? -10.623 11.592 8.735 1.00 96.31 112 ASN A CA 1
ATOM 905 C C . ASN A 1 112 ? -11.215 10.824 9.928 1.00 96.31 112 ASN A C 1
ATOM 907 O O . ASN A 1 112 ? -12.252 10.185 9.787 1.00 96.31 112 ASN A O 1
ATOM 911 N N . ASN A 1 113 ? -10.589 10.895 11.109 1.00 94.50 113 ASN A N 1
ATOM 912 C CA . ASN A 1 113 ? -11.019 10.190 12.324 1.00 94.50 113 ASN A CA 1
ATOM 913 C C . ASN A 1 113 ? -11.142 8.662 12.162 1.00 94.50 113 ASN A C 1
ATOM 915 O O . ASN A 1 113 ? -11.919 8.016 12.865 1.00 94.50 113 ASN A O 1
ATOM 919 N N . VAL A 1 114 ? -10.351 8.072 11.265 1.00 95.94 114 VAL A N 1
ATOM 920 C CA . VAL A 1 114 ? -10.250 6.619 11.123 1.00 95.94 114 VAL A CA 1
ATOM 921 C C . VAL A 1 114 ? -9.373 6.074 12.260 1.00 95.94 114 VAL A C 1
ATOM 923 O O . VAL A 1 114 ? -8.227 6.515 12.412 1.00 95.94 114 VAL A O 1
ATOM 926 N N . PRO A 1 115 ? -9.861 5.114 13.069 1.00 95.44 115 PRO A N 1
ATOM 927 C CA . PRO A 1 115 ? -9.090 4.525 14.157 1.00 95.44 115 PRO A CA 1
ATOM 928 C C . PRO A 1 115 ? -7.792 3.874 13.676 1.00 95.44 115 PRO A C 1
ATOM 930 O O . PRO A 1 115 ? -7.788 3.025 12.783 1.00 95.44 115 PRO A O 1
ATOM 933 N N . ILE A 1 116 ? -6.684 4.234 14.324 1.00 95.88 116 ILE A N 1
ATOM 934 C CA . ILE A 1 116 ? -5.366 3.650 14.072 1.00 95.88 116 ILE A CA 1
ATOM 935 C C . ILE A 1 116 ? -5.029 2.698 15.215 1.00 95.88 116 ILE A C 1
ATOM 937 O O . ILE A 1 116 ? -4.994 3.111 16.375 1.00 95.88 116 ILE A O 1
ATOM 941 N N . LEU A 1 117 ? -4.753 1.436 14.889 1.00 95.44 117 LEU A N 1
ATOM 942 C CA . LEU A 1 117 ? -4.391 0.410 15.858 1.00 95.44 117 LEU A CA 1
ATOM 943 C C . LEU A 1 117 ? -2.987 -0.116 15.595 1.00 95.44 117 LEU A C 1
ATOM 945 O O . LEU A 1 117 ? -2.658 -0.584 14.507 1.00 95.44 117 LEU A O 1
ATOM 949 N N . GLU A 1 118 ? -2.163 -0.087 16.633 1.00 95.62 118 GLU A N 1
ATOM 950 C CA . GLU A 1 118 ? -0.806 -0.601 16.563 1.00 95.62 118 GLU A CA 1
ATOM 951 C C . GLU A 1 118 ? -0.794 -2.120 16.774 1.00 95.62 118 GLU A C 1
ATOM 953 O O . GLU A 1 118 ? -1.090 -2.620 17.864 1.00 95.62 118 GLU A O 1
ATOM 958 N N . ARG A 1 119 ? -0.478 -2.862 15.707 1.00 96.25 119 ARG A N 1
ATOM 959 C CA . ARG A 1 119 ? -0.282 -4.321 15.716 1.00 96.25 119 ARG A CA 1
ATOM 960 C C . ARG A 1 119 ? 0.866 -4.664 14.754 1.00 96.25 119 ARG A C 1
ATOM 962 O O . ARG A 1 119 ? 0.608 -5.013 13.602 1.00 96.25 119 ARG A O 1
ATOM 969 N N . PRO A 1 120 ? 2.135 -4.544 15.190 1.00 95.75 120 PRO A N 1
ATOM 970 C CA . PRO A 1 120 ? 3.290 -4.595 14.291 1.00 95.75 120 PRO A CA 1
ATOM 971 C C . PRO A 1 120 ? 3.455 -5.907 13.515 1.00 95.75 120 PRO A C 1
ATOM 973 O O . PRO A 1 120 ? 3.857 -5.866 12.351 1.00 95.75 120 PRO A O 1
ATOM 976 N N . GLU A 1 121 ? 3.160 -7.048 14.148 1.00 95.38 121 GLU A N 1
ATOM 977 C CA . GLU A 1 121 ? 3.224 -8.381 13.527 1.00 95.38 121 GLU A CA 1
ATOM 978 C C . GLU A 1 121 ? 2.124 -8.547 12.476 1.00 95.38 121 GLU A C 1
ATOM 980 O O . GLU A 1 121 ? 2.417 -8.774 11.306 1.00 95.38 121 GLU A O 1
ATOM 985 N N . LEU A 1 122 ? 0.873 -8.286 12.862 1.00 95.75 122 LEU A N 1
ATOM 986 C CA . LEU A 1 122 ? -0.282 -8.363 11.969 1.00 95.75 122 LEU A CA 1
ATOM 987 C C . LEU A 1 122 ? -0.152 -7.424 10.761 1.00 95.75 122 LEU A C 1
ATOM 989 O O . LEU A 1 122 ? -0.438 -7.826 9.640 1.00 95.75 122 LEU A O 1
ATOM 993 N N . ALA A 1 123 ? 0.306 -6.186 10.966 1.00 96.81 123 ALA A N 1
ATOM 994 C CA . ALA A 1 123 ? 0.516 -5.234 9.877 1.00 96.81 123 ALA A CA 1
ATOM 995 C C . ALA A 1 123 ? 1.577 -5.717 8.878 1.00 96.81 123 ALA A C 1
ATOM 997 O O . ALA A 1 123 ? 1.397 -5.552 7.673 1.00 96.81 123 ALA A O 1
ATOM 998 N N . ARG A 1 124 ? 2.672 -6.321 9.365 1.00 96.38 124 ARG A N 1
ATOM 999 C CA . ARG A 1 124 ? 3.723 -6.885 8.507 1.00 96.38 124 ARG A CA 1
ATOM 1000 C C . ARG A 1 124 ? 3.183 -8.059 7.694 1.00 96.38 124 ARG A C 1
ATOM 1002 O O . ARG A 1 124 ? 3.409 -8.114 6.487 1.00 96.38 124 ARG A O 1
ATOM 1009 N N . ASP A 1 125 ? 2.446 -8.953 8.343 1.00 95.81 125 ASP A N 1
ATOM 1010 C CA . ASP A 1 125 ? 1.912 -10.149 7.702 1.00 95.81 125 ASP A CA 1
ATOM 1011 C C . ASP A 1 125 ? 0.836 -9.810 6.670 1.00 95.81 125 ASP A C 1
ATOM 1013 O O . ASP A 1 125 ? 0.872 -10.344 5.562 1.00 95.81 125 ASP A O 1
ATOM 1017 N N . LEU A 1 126 ? -0.083 -8.895 6.989 1.00 96.06 126 LEU A N 1
ATOM 1018 C CA . LEU A 1 126 ? -1.097 -8.424 6.044 1.00 96.06 126 LEU A CA 1
ATOM 1019 C C . LEU A 1 126 ? -0.456 -7.727 4.844 1.00 96.06 126 LEU A C 1
ATOM 1021 O O . LEU A 1 126 ? -0.797 -8.040 3.709 1.00 96.06 126 LEU A O 1
ATOM 1025 N N . TYR A 1 127 ? 0.517 -6.839 5.079 1.00 96.56 127 TYR A N 1
ATOM 1026 C CA . TYR A 1 127 ? 1.210 -6.139 3.998 1.00 96.56 127 TYR A CA 1
ATOM 1027 C C . TYR A 1 127 ? 1.891 -7.111 3.020 1.00 96.56 127 TYR A C 1
ATOM 1029 O O . TYR A 1 127 ? 1.834 -6.906 1.805 1.00 96.56 127 TYR A O 1
ATOM 1037 N N . ALA A 1 128 ? 2.518 -8.164 3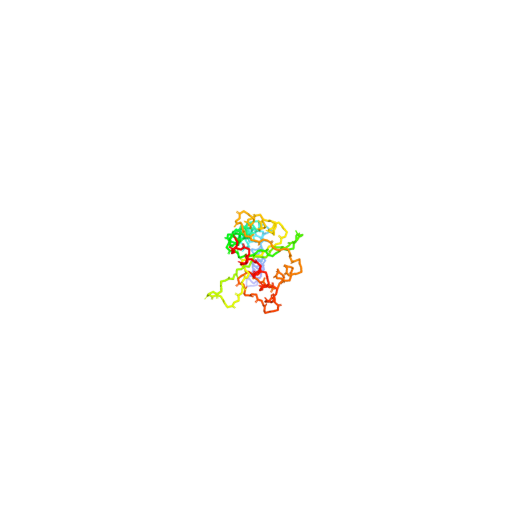.554 1.00 95.94 128 ALA A N 1
ATOM 1038 C CA . ALA A 1 128 ? 3.274 -9.139 2.777 1.00 95.94 128 ALA A CA 1
ATOM 1039 C C . ALA A 1 128 ? 2.410 -10.197 2.071 1.00 95.94 128 ALA A C 1
ATOM 1041 O O . ALA A 1 128 ? 2.866 -10.764 1.083 1.00 95.94 128 ALA A O 1
ATOM 1042 N N . ASN A 1 129 ? 1.211 -10.502 2.581 1.00 95.12 129 ASN A N 1
ATOM 1043 C CA . ASN A 1 129 ? 0.433 -11.659 2.124 1.00 95.12 129 ASN A CA 1
ATOM 1044 C C . ASN A 1 129 ? -0.943 -11.338 1.528 1.00 95.12 129 ASN A C 1
ATOM 1046 O O . ASN A 1 129 ? -1.577 -12.258 1.020 1.00 95.12 129 ASN A O 1
ATOM 1050 N N . VAL A 1 130 ? -1.439 -10.105 1.645 1.00 95.81 130 VAL A N 1
ATOM 1051 C CA . VAL A 1 130 ? -2.776 -9.722 1.162 1.00 95.81 130 VAL A CA 1
ATOM 1052 C C . VAL A 1 130 ? -2.638 -8.515 0.246 1.00 95.81 130 VAL A C 1
ATOM 1054 O O . VAL A 1 130 ? -2.008 -7.521 0.627 1.00 95.81 130 VAL A O 1
ATOM 1057 N N . GLU A 1 131 ? -3.161 -8.601 -0.976 1.00 95.25 131 GLU A N 1
ATOM 1058 C CA . GLU A 1 131 ? -3.151 -7.483 -1.919 1.00 95.25 131 GLU A CA 1
ATOM 1059 C C . GLU A 1 131 ? -4.319 -6.523 -1.689 1.00 95.25 131 GLU A C 1
ATOM 1061 O O . GLU A 1 131 ? -5.239 -6.780 -0.919 1.00 95.25 131 GLU A O 1
ATOM 1066 N N . ILE A 1 132 ? -4.223 -5.344 -2.301 1.00 95.19 132 ILE A N 1
ATOM 1067 C CA . ILE A 1 132 ? -5.306 -4.360 -2.256 1.00 95.19 132 ILE A CA 1
ATOM 1068 C C . ILE A 1 132 ? -6.456 -4.889 -3.112 1.00 95.19 132 ILE A C 1
ATOM 1070 O O . ILE A 1 132 ? -6.227 -5.219 -4.274 1.00 95.19 132 ILE A O 1
ATOM 1074 N N . GLY A 1 133 ? -7.670 -4.909 -2.568 1.00 93.62 133 GLY A N 1
ATOM 1075 C CA . GLY A 1 133 ? -8.840 -5.491 -3.224 1.00 93.62 133 GLY A CA 1
ATOM 1076 C C . GLY A 1 133 ? -9.157 -6.919 -2.778 1.00 93.62 133 GLY A C 1
ATOM 1077 O O . GLY A 1 133 ? -10.220 -7.431 -3.113 1.00 93.62 133 GLY A O 1
ATOM 1078 N N . ASP A 1 134 ? -8.239 -7.568 -2.055 1.00 95.12 134 ASP A N 1
ATOM 1079 C CA . ASP A 1 134 ? -8.402 -8.963 -1.658 1.00 95.12 134 ASP A CA 1
ATOM 1080 C C . ASP A 1 134 ? -9.081 -9.092 -0.290 1.00 95.12 134 ASP A C 1
ATOM 1082 O O . ASP A 1 134 ? -8.806 -8.340 0.660 1.00 95.12 134 ASP A O 1
ATOM 1086 N N . ASP A 1 135 ? -9.903 -10.135 -0.180 1.00 95.38 135 ASP A N 1
ATOM 1087 C CA . ASP A 1 135 ? -10.454 -10.601 1.084 1.00 95.38 135 ASP A CA 1
ATOM 1088 C C . ASP A 1 135 ? -9.339 -11.076 2.018 1.00 95.38 135 ASP A C 1
ATOM 1090 O O . ASP A 1 135 ? -8.380 -11.756 1.632 1.00 95.38 135 ASP A O 1
ATOM 1094 N N . ILE A 1 136 ? -9.490 -10.765 3.300 1.00 94.75 136 ILE A N 1
ATOM 1095 C CA . ILE A 1 136 ? -8.549 -11.211 4.315 1.00 94.75 136 ILE A CA 1
ATOM 1096 C C . ILE A 1 136 ? -8.620 -12.747 4.445 1.00 94.75 136 ILE A C 1
ATOM 1098 O O . ILE A 1 136 ? -9.705 -13.313 4.568 1.00 94.75 136 ILE A O 1
ATOM 1102 N N . PRO A 1 137 ? -7.477 -13.456 4.481 1.00 93.94 137 PRO A N 1
ATOM 1103 C CA . PRO A 1 137 ? -7.460 -14.895 4.724 1.00 93.94 137 PRO A CA 1
ATOM 1104 C C . PRO A 1 137 ? -7.952 -15.283 6.126 1.00 93.94 137 PRO A C 1
ATOM 1106 O O . PRO A 1 137 ? -7.655 -14.601 7.112 1.00 93.94 137 PRO A O 1
ATOM 1109 N N . GLU A 1 138 ? -8.578 -16.459 6.242 1.00 92.50 138 GLU A N 1
ATOM 1110 C CA . GLU A 1 138 ? -9.189 -16.958 7.488 1.00 92.50 138 GLU A CA 1
ATOM 1111 C C . GLU A 1 138 ? -8.252 -16.940 8.703 1.00 92.50 138 GLU A C 1
ATOM 1113 O O . GLU A 1 138 ? -8.667 -16.652 9.828 1.00 92.50 138 GLU A O 1
ATOM 1118 N N . ARG A 1 139 ? -6.952 -17.181 8.485 1.00 93.88 139 ARG A N 1
ATOM 1119 C CA . ARG A 1 139 ? -5.933 -17.172 9.548 1.00 93.88 139 ARG A CA 1
ATOM 1120 C C . ARG A 1 139 ? -5.870 -15.853 10.326 1.00 93.88 139 ARG A C 1
ATOM 1122 O O . ARG A 1 139 ? -5.439 -15.849 11.475 1.00 93.88 139 ARG A O 1
ATOM 1129 N N . PHE A 1 140 ? -6.297 -14.743 9.722 1.00 94.19 140 PHE A N 1
ATOM 1130 C CA . PHE A 1 140 ? -6.306 -13.427 10.359 1.00 94.19 140 PHE A CA 1
ATOM 1131 C C . PHE A 1 140 ? -7.670 -13.051 10.954 1.00 94.19 140 PHE A C 1
ATOM 1133 O O . PHE A 1 140 ? -7.745 -12.074 11.700 1.00 94.19 140 PHE A O 1
ATOM 1140 N N . TYR A 1 141 ? -8.740 -13.815 10.700 1.00 92.62 141 TYR A N 1
ATOM 1141 C CA . TYR A 1 141 ? -10.107 -13.451 11.100 1.00 92.62 141 TYR A CA 1
ATOM 1142 C C . TYR A 1 141 ? -10.253 -13.169 12.582 1.00 92.62 141 TYR A C 1
ATOM 1144 O O . TYR A 1 141 ? -10.883 -12.185 12.952 1.00 92.62 141 TYR A O 1
ATOM 1152 N N . LYS A 1 142 ? -9.628 -13.975 13.442 1.00 93.38 142 LYS A N 1
ATOM 1153 C CA . LYS A 1 142 ? -9.689 -13.752 14.889 1.00 93.38 142 LYS A CA 1
ATOM 1154 C C . LYS A 1 142 ? -9.128 -12.379 15.278 1.00 93.38 142 LYS A C 1
ATOM 1156 O O . LYS A 1 142 ? -9.763 -11.653 16.038 1.00 93.38 142 LYS A O 1
ATOM 1161 N N . ALA A 1 143 ? -7.963 -12.022 14.739 1.00 93.81 143 ALA A N 1
ATOM 1162 C CA . ALA A 1 143 ? -7.305 -10.755 15.041 1.00 93.81 143 ALA A CA 1
ATOM 1163 C C . ALA A 1 143 ? -8.082 -9.562 14.461 1.00 93.81 143 ALA A C 1
ATOM 1165 O O . ALA A 1 143 ? -8.260 -8.550 15.137 1.00 93.81 143 ALA A O 1
ATOM 1166 N N . ILE A 1 144 ? -8.601 -9.696 13.237 1.00 94.00 144 ILE A N 1
ATOM 1167 C CA . ILE A 1 144 ? -9.414 -8.653 12.599 1.00 94.00 144 ILE A CA 1
ATOM 1168 C C . ILE A 1 144 ? -10.752 -8.465 13.315 1.00 94.00 144 ILE A C 1
ATOM 1170 O O . ILE A 1 144 ? -11.154 -7.331 13.565 1.00 94.00 144 ILE A O 1
ATOM 1174 N N . ALA A 1 145 ? -11.417 -9.547 13.718 1.00 93.00 145 ALA A N 1
ATOM 1175 C CA . ALA A 1 145 ? -12.671 -9.481 14.460 1.00 93.00 145 ALA A CA 1
ATOM 1176 C C . ALA A 1 145 ? -12.505 -8.754 15.803 1.00 93.00 145 ALA A C 1
ATOM 1178 O O . ALA A 1 145 ? -13.364 -7.954 16.171 1.00 93.00 145 ALA A O 1
ATOM 1179 N N . GLU A 1 146 ? -11.396 -8.981 16.515 1.00 93.56 146 GLU A N 1
ATOM 1180 C CA . GLU A 1 146 ? -11.075 -8.259 17.752 1.00 93.56 146 GLU A CA 1
ATOM 1181 C C . GLU A 1 146 ? -10.925 -6.749 17.505 1.00 93.56 146 GLU A C 1
ATOM 1183 O O . GLU A 1 146 ? -11.506 -5.935 18.228 1.00 93.56 146 GLU A O 1
ATOM 1188 N N . ILE A 1 147 ? -10.199 -6.376 16.447 1.00 93.19 147 ILE A N 1
ATOM 1189 C CA . ILE A 1 147 ? -9.985 -4.978 16.053 1.00 93.19 147 ILE A CA 1
ATOM 1190 C C . ILE A 1 147 ? -11.308 -4.307 15.679 1.00 93.19 147 ILE A C 1
ATOM 1192 O O . ILE A 1 147 ? -11.631 -3.241 16.205 1.00 93.19 147 ILE A O 1
ATOM 1196 N N . LEU A 1 148 ? -12.109 -4.941 14.822 1.00 92.12 148 LEU A N 1
ATOM 1197 C CA . LEU A 1 148 ? -13.406 -4.412 14.408 1.00 92.12 148 LEU A CA 1
ATOM 1198 C C . LEU A 1 148 ? -14.363 -4.296 15.600 1.00 92.12 148 LEU A C 1
ATOM 1200 O O . LEU A 1 148 ? -15.050 -3.287 15.754 1.00 92.12 148 LEU A O 1
ATOM 1204 N N . ALA A 1 149 ? -14.388 -5.286 16.496 1.00 92.12 149 ALA A N 1
ATOM 1205 C CA . ALA A 1 149 ? -15.191 -5.222 17.715 1.00 92.12 149 ALA A CA 1
ATOM 1206 C C . ALA A 1 149 ? -14.789 -4.040 18.612 1.00 92.12 149 ALA A C 1
ATOM 1208 O O . ALA A 1 149 ? -15.663 -3.379 19.184 1.00 92.12 149 ALA A O 1
ATOM 1209 N N . PHE A 1 150 ? -13.489 -3.752 18.720 1.00 91.38 150 PHE A N 1
ATOM 1210 C CA . PHE A 1 150 ? -12.984 -2.583 19.435 1.00 91.38 150 PHE A CA 1
ATOM 1211 C C . PHE A 1 150 ? -13.432 -1.272 18.771 1.00 91.38 150 PHE A C 1
ATOM 1213 O O . PHE A 1 150 ? -13.978 -0.400 19.448 1.00 91.38 150 PHE A O 1
ATOM 1220 N N . VAL A 1 151 ? -13.286 -1.160 17.449 1.00 90.25 151 VAL A N 1
ATOM 1221 C CA . VAL A 1 151 ? -13.687 0.023 16.672 1.00 90.25 151 VAL A CA 1
ATOM 1222 C C . VAL A 1 151 ? -15.184 0.310 16.793 1.00 90.25 151 VAL A C 1
ATOM 1224 O O . VAL A 1 151 ? -15.576 1.430 17.119 1.00 90.25 151 VAL A O 1
ATOM 1227 N N . TYR A 1 152 ? -16.045 -0.695 16.615 1.00 89.50 152 TYR A N 1
ATOM 1228 C CA . TYR A 1 152 ? -17.492 -0.487 16.729 1.00 89.50 152 TYR A CA 1
ATOM 1229 C C . TYR A 1 152 ? -17.931 -0.132 18.152 1.00 89.50 152 TYR A C 1
ATOM 1231 O O . TYR A 1 152 ? -18.929 0.566 18.330 1.00 89.50 152 TYR A O 1
ATOM 1239 N N . ARG A 1 153 ? -17.198 -0.587 19.177 1.00 88.25 153 ARG A N 1
ATOM 1240 C CA . ARG A 1 153 ? -17.440 -0.165 20.563 1.00 88.25 153 ARG A CA 1
ATOM 1241 C C . ARG A 1 153 ? -17.057 1.296 20.775 1.00 88.25 153 ARG A C 1
ATOM 1243 O O . ARG A 1 153 ? -17.775 1.993 21.484 1.00 88.25 153 ARG A O 1
ATOM 1250 N N . LEU A 1 154 ? -15.961 1.743 20.162 1.00 84.56 154 LEU A N 1
ATOM 1251 C CA . LEU A 1 154 ? -15.515 3.132 20.222 1.00 84.56 154 LEU A CA 1
ATOM 1252 C C . LEU A 1 154 ? -16.525 4.072 19.549 1.00 84.56 154 LEU A C 1
ATOM 1254 O O . LEU A 1 154 ? -16.828 5.111 20.111 1.00 84.56 154 LEU A O 1
ATOM 1258 N N . ARG A 1 155 ? -17.103 3.665 18.410 1.00 80.12 155 ARG A N 1
ATOM 1259 C CA . ARG A 1 155 ? -18.101 4.448 17.653 1.00 80.12 155 ARG A CA 1
ATOM 1260 C C . ARG A 1 155 ? -19.492 4.505 18.302 1.00 80.12 155 ARG A C 1
ATOM 1262 O O . ARG A 1 155 ? -20.294 5.358 17.948 1.00 80.12 155 ARG A O 1
ATOM 1269 N N . LYS A 1 156 ? -19.813 3.567 19.202 1.00 71.00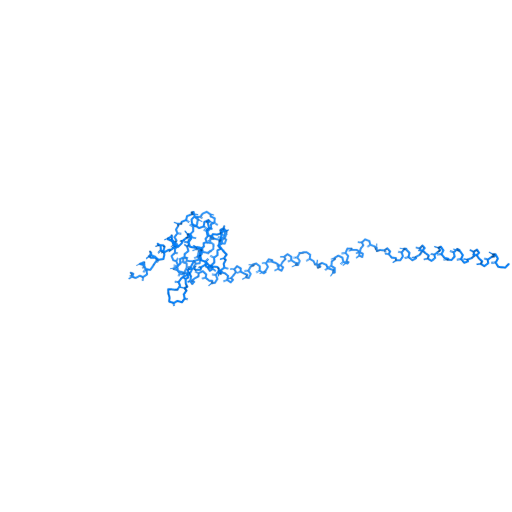 156 LYS A N 1
ATOM 1270 C CA . LYS A 1 156 ? -21.089 3.539 19.948 1.00 71.00 156 LYS A CA 1
ATOM 1271 C C . LYS A 1 156 ? -21.102 4.447 21.186 1.00 71.00 156 LYS A C 1
ATOM 1273 O O . LYS A 1 156 ? -22.147 4.540 21.827 1.00 71.00 156 LYS A O 1
ATOM 1278 N N . ARG A 1 157 ? -19.968 5.042 21.554 1.00 53.19 157 ARG A N 1
ATOM 1279 C CA . ARG A 1 157 ? -19.868 6.074 22.592 1.00 53.19 157 ARG A CA 1
ATOM 1280 C C . ARG A 1 157 ? -19.832 7.444 21.942 1.00 53.19 157 ARG A C 1
ATOM 1282 O O . ARG A 1 157 ? -20.397 8.361 22.569 1.00 53.19 157 ARG A O 1
#

Sequence (157 aa):
IVLALVAIAIFDYFYQRWHHEQQLMMTKQEVKDETKQTEGDPQLKARIRQIQREMSNARMMQEVPKADAVIVNPTHFSVAILYDRDVMTAPEVIAKGADHLALRMRTVARENNVPILERPELARDLYANVEIGDDIPERFYKAIAEILAFVYRLRKR